Protein AF-A0A935AQ67-F1 (afdb_monomer_lite)

Radius of gyration: 14.32 Å; chains: 1; bounding box: 33×29×36 Å

Structure (mmCIF, N/CA/C/O backbone):
data_AF-A0A935AQ67-F1
#
_entry.id   AF-A0A935AQ67-F1
#
loop_
_atom_site.group_PDB
_atom_site.id
_atom_site.type_symbol
_atom_site.label_atom_id
_atom_site.label_alt_id
_atom_site.label_comp_id
_atom_site.label_asym_id
_atom_site.label_entity_id
_atom_site.label_seq_id
_atom_site.pdbx_PDB_ins_code
_atom_site.Cartn_x
_atom_site.Cartn_y
_atom_site.Cartn_z
_atom_site.occupancy
_atom_site.B_iso_or_equiv
_atom_site.auth_seq_id
_atom_site.auth_comp_id
_atom_site.auth_asym_id
_atom_site.auth_atom_id
_atom_site.pdbx_PDB_model_num
ATOM 1 N N . MET A 1 1 ? 4.501 -11.158 -10.983 1.00 92.62 1 MET A N 1
ATOM 2 C CA . MET A 1 1 ? 4.999 -11.380 -9.605 1.00 92.62 1 MET A CA 1
ATOM 3 C C . MET A 1 1 ? 5.639 -10.092 -9.134 1.00 92.62 1 MET A C 1
ATOM 5 O O . MET A 1 1 ? 6.346 -9.481 -9.926 1.00 92.62 1 MET A O 1
ATOM 9 N N . ILE A 1 2 ? 5.370 -9.678 -7.899 1.00 95.62 2 ILE A N 1
ATOM 10 C CA . ILE A 1 2 ? 5.975 -8.490 -7.288 1.00 95.62 2 ILE A CA 1
ATOM 11 C C . ILE A 1 2 ? 7.000 -8.976 -6.266 1.00 95.62 2 ILE A C 1
ATOM 13 O O . ILE A 1 2 ? 6.698 -9.873 -5.480 1.00 95.62 2 ILE A O 1
ATOM 17 N N . ILE A 1 3 ? 8.206 -8.421 -6.314 1.00 96.56 3 ILE A N 1
ATOM 18 C CA . ILE A 1 3 ? 9.300 -8.714 -5.390 1.00 96.56 3 ILE A CA 1
ATOM 19 C C . ILE A 1 3 ? 9.613 -7.414 -4.659 1.00 96.56 3 ILE A C 1
ATOM 21 O O . ILE A 1 3 ? 9.951 -6.422 -5.299 1.00 96.56 3 ILE A O 1
ATOM 25 N N . VAL A 1 4 ? 9.497 -7.423 -3.335 1.00 96.81 4 VAL A N 1
ATOM 26 C CA . VAL A 1 4 ? 9.851 -6.284 -2.482 1.00 96.81 4 VAL A CA 1
ATOM 27 C C . VAL A 1 4 ? 11.125 -6.624 -1.724 1.00 96.81 4 VAL A C 1
ATOM 29 O O . VAL A 1 4 ? 11.200 -7.657 -1.058 1.00 96.81 4 VAL A O 1
ATOM 32 N N . TYR A 1 5 ? 12.127 -5.759 -1.827 1.00 96.31 5 TYR A N 1
ATOM 33 C CA . TYR A 1 5 ? 13.392 -5.900 -1.114 1.00 96.31 5 TYR A CA 1
ATOM 34 C C . TYR A 1 5 ? 13.342 -5.194 0.246 1.00 96.31 5 TYR A C 1
ATOM 36 O O . TYR A 1 5 ? 12.515 -4.315 0.484 1.00 96.31 5 TYR A O 1
ATOM 44 N N . SER A 1 6 ? 14.261 -5.547 1.147 1.00 93.88 6 SER A N 1
ATOM 45 C CA . SER A 1 6 ? 14.333 -4.976 2.502 1.00 93.88 6 SER A CA 1
ATOM 46 C C . SER A 1 6 ? 14.620 -3.470 2.539 1.00 93.88 6 SER A C 1
ATOM 48 O O . SER A 1 6 ? 14.384 -2.823 3.556 1.00 93.88 6 SER A O 1
ATOM 50 N N . ASP A 1 7 ? 15.120 -2.899 1.445 1.00 93.94 7 ASP A N 1
ATOM 51 C CA . ASP A 1 7 ? 15.323 -1.461 1.268 1.00 93.94 7 ASP A CA 1
ATOM 52 C C . ASP A 1 7 ? 14.122 -0.754 0.609 1.00 93.94 7 ASP A C 1
ATOM 54 O O . ASP A 1 7 ? 14.184 0.445 0.327 1.00 93.94 7 ASP A O 1
ATOM 58 N N . ASN A 1 8 ? 13.006 -1.466 0.427 1.00 94.19 8 ASN A N 1
ATOM 59 C CA . ASN A 1 8 ? 11.770 -1.008 -0.215 1.00 94.19 8 ASN A CA 1
ATOM 60 C C . ASN A 1 8 ? 11.913 -0.725 -1.717 1.00 94.19 8 ASN A C 1
ATOM 62 O O . ASN A 1 8 ? 11.077 -0.028 -2.301 1.00 94.19 8 ASN A O 1
ATOM 66 N N . ASN A 1 9 ? 12.964 -1.246 -2.355 1.00 96.81 9 ASN A N 1
ATOM 67 C CA . ASN A 1 9 ? 12.992 -1.360 -3.804 1.00 96.81 9 ASN A CA 1
ATOM 68 C C . ASN A 1 9 ? 11.989 -2.434 -4.253 1.00 96.81 9 ASN A C 1
ATOM 70 O O . ASN A 1 9 ? 11.746 -3.407 -3.531 1.00 96.81 9 ASN A O 1
ATOM 74 N N . ILE A 1 10 ? 11.414 -2.267 -5.442 1.00 97.19 10 ILE A N 1
ATOM 75 C CA . ILE A 1 10 ? 10.442 -3.205 -6.005 1.00 97.19 10 ILE A CA 1
ATOM 76 C C . ILE A 1 10 ? 10.924 -3.657 -7.377 1.00 97.19 10 ILE A C 1
ATOM 78 O O . ILE A 1 10 ? 11.293 -2.832 -8.207 1.00 97.19 10 ILE A O 1
ATOM 82 N N . ASP A 1 11 ? 10.843 -4.958 -7.635 1.00 97.12 11 ASP A N 1
ATOM 83 C CA . ASP A 1 11 ? 10.926 -5.514 -8.982 1.00 97.12 11 ASP A CA 1
ATOM 84 C C . ASP A 1 11 ? 9.600 -6.165 -9.370 1.00 97.12 11 ASP A C 1
ATOM 86 O O . ASP A 1 11 ? 8.996 -6.929 -8.609 1.00 97.12 11 ASP A O 1
ATOM 90 N N . ILE A 1 12 ? 9.166 -5.900 -10.598 1.00 96.12 12 ILE A N 1
ATOM 91 C CA . ILE A 1 12 ? 8.013 -6.554 -11.209 1.00 96.12 12 ILE A CA 1
ATOM 92 C C . ILE A 1 12 ? 8.536 -7.552 -12.236 1.00 96.12 12 ILE A C 1
ATOM 94 O O . ILE A 1 12 ? 9.161 -7.176 -13.226 1.00 96.12 12 ILE A O 1
ATOM 98 N N . LEU A 1 13 ? 8.265 -8.836 -12.002 1.00 94.56 13 LEU A N 1
ATOM 99 C CA . LEU A 1 13 ? 8.532 -9.912 -12.953 1.00 94.56 13 LEU A CA 1
ATOM 100 C C . LEU A 1 13 ? 7.251 -10.236 -13.728 1.00 94.56 13 LEU A C 1
ATOM 102 O O . LEU A 1 13 ? 6.285 -10.757 -13.151 1.00 94.56 13 LEU A O 1
ATOM 106 N N . ASN A 1 14 ? 7.267 -9.981 -15.036 1.00 91.00 14 ASN A N 1
ATOM 107 C CA . ASN A 1 14 ? 6.172 -10.275 -15.960 1.00 91.00 14 ASN A CA 1
ATOM 108 C C . ASN A 1 14 ? 6.709 -10.918 -17.249 1.00 91.00 14 ASN A C 1
ATOM 110 O O . ASN A 1 14 ? 7.593 -10.369 -17.899 1.00 91.00 14 ASN A O 1
ATOM 114 N N . GLY A 1 15 ? 6.210 -12.105 -17.613 1.00 91.44 15 GLY A N 1
ATOM 115 C CA . GLY A 1 15 ? 6.609 -12.790 -18.853 1.00 91.44 15 GLY A CA 1
ATOM 116 C C . GLY A 1 15 ? 8.112 -13.084 -18.983 1.00 91.44 15 GLY A C 1
ATOM 117 O O . GLY A 1 15 ? 8.618 -13.180 -20.096 1.00 91.44 15 GLY A O 1
ATOM 118 N N . GLY A 1 16 ? 8.840 -13.189 -17.865 1.00 93.56 16 GLY A N 1
ATOM 119 C CA . GLY A 1 16 ? 10.301 -13.352 -17.853 1.00 93.56 16 GLY A CA 1
ATOM 120 C C . GLY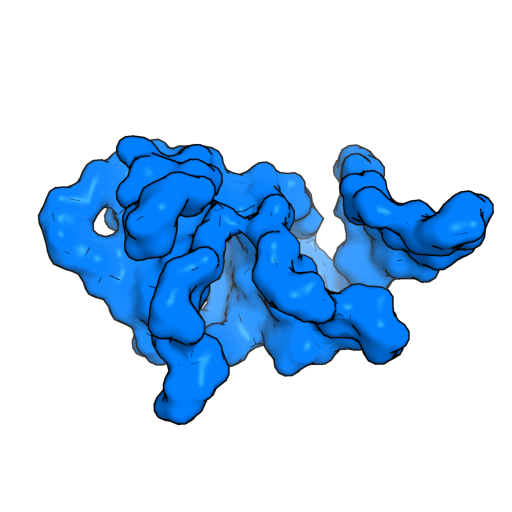 A 1 16 ? 11.095 -12.044 -17.961 1.00 93.56 16 GLY A C 1
ATOM 121 O O . GLY A 1 16 ? 12.320 -12.077 -17.885 1.00 93.56 16 GLY A O 1
ATOM 122 N N . HIS A 1 17 ? 10.424 -10.900 -18.100 1.00 95.12 17 HIS A N 1
ATOM 123 C CA . HIS A 1 17 ? 11.038 -9.579 -18.045 1.00 95.12 17 HIS A CA 1
ATOM 124 C C . HIS A 1 17 ? 10.950 -9.006 -16.628 1.00 95.12 17 HIS A C 1
ATOM 126 O O . HIS A 1 17 ? 9.901 -9.094 -15.986 1.00 95.12 17 HIS A O 1
ATOM 132 N N . VAL A 1 18 ? 12.053 -8.431 -16.149 1.00 96.88 18 VAL A N 1
ATOM 133 C CA . VAL A 1 18 ? 12.134 -7.760 -14.847 1.00 96.88 18 VAL A CA 1
ATOM 134 C C . VAL A 1 18 ? 12.163 -6.257 -15.074 1.00 96.88 18 VAL A C 1
ATOM 136 O O . VAL A 1 18 ? 13.023 -5.758 -15.801 1.00 96.88 18 VAL A O 1
ATOM 139 N N . THR A 1 19 ? 11.252 -5.542 -14.422 1.00 97.44 19 THR A N 1
ATOM 140 C CA . THR A 1 19 ? 11.209 -4.079 -14.413 1.00 97.44 19 THR A CA 1
ATOM 141 C C . THR A 1 19 ? 11.423 -3.574 -12.994 1.00 97.44 19 THR A C 1
ATOM 143 O O . THR A 1 19 ? 10.668 -3.933 -12.091 1.00 97.44 19 THR A O 1
ATOM 146 N N . ASN A 1 20 ? 12.450 -2.744 -12.805 1.00 97.75 20 ASN A N 1
ATOM 147 C CA . ASN A 1 20 ? 12.769 -2.158 -11.510 1.00 97.75 20 ASN A CA 1
ATOM 148 C C . ASN A 1 20 ? 11.962 -0.876 -11.256 1.00 97.75 20 ASN A C 1
ATOM 150 O O . ASN A 1 20 ? 11.905 0.004 -12.115 1.00 97.75 20 ASN A O 1
ATOM 154 N N . ILE A 1 21 ? 11.381 -0.772 -10.059 1.00 97.19 21 ILE A N 1
ATOM 155 C CA . ILE A 1 21 ? 10.548 0.335 -9.581 1.00 97.19 21 ILE A CA 1
ATOM 156 C C . ILE A 1 21 ? 11.144 0.866 -8.258 1.00 97.19 21 ILE A C 1
ATOM 158 O O . ILE A 1 21 ? 10.735 0.455 -7.168 1.00 97.19 21 ILE A O 1
ATOM 162 N N . PRO A 1 22 ? 12.098 1.814 -8.312 1.00 96.19 22 PRO A N 1
ATOM 163 C CA .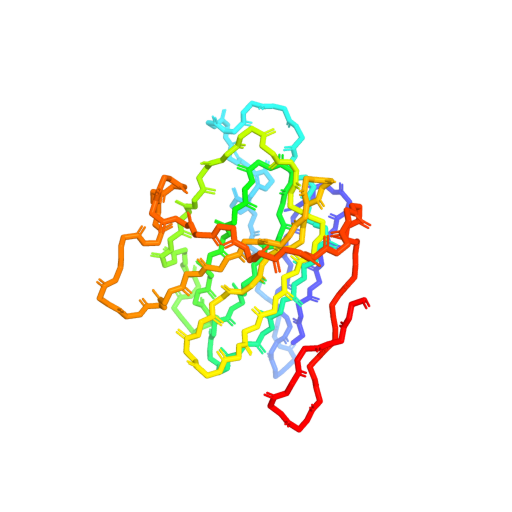 PRO A 1 22 ? 12.819 2.299 -7.131 1.00 96.19 22 PRO A CA 1
ATOM 164 C C . PRO A 1 22 ? 12.090 3.443 -6.409 1.00 96.19 22 PRO A C 1
ATOM 166 O O . PRO A 1 22 ? 12.665 4.128 -5.559 1.00 96.19 22 PRO A O 1
ATOM 169 N N . PHE A 1 23 ? 10.840 3.730 -6.775 1.00 95.12 23 PHE A N 1
ATOM 170 C CA . PHE A 1 23 ? 10.169 4.970 -6.386 1.00 95.12 23 PHE A CA 1
ATOM 171 C C . PHE A 1 23 ? 9.969 5.091 -4.873 1.00 95.12 23 PHE A C 1
ATOM 173 O O . PHE A 1 23 ? 10.225 6.156 -4.324 1.00 95.12 23 PHE A O 1
ATOM 180 N N . ILE A 1 24 ? 9.585 4.018 -4.172 1.00 93.19 24 ILE A N 1
ATOM 181 C CA . ILE A 1 24 ? 9.425 4.055 -2.705 1.00 93.19 24 ILE A CA 1
ATOM 182 C C . ILE A 1 24 ? 10.792 4.206 -2.029 1.00 93.19 24 ILE A C 1
ATOM 184 O O . ILE A 1 24 ? 10.993 5.136 -1.239 1.00 93.19 24 ILE A O 1
ATOM 188 N N . GLN A 1 25 ? 11.753 3.350 -2.392 1.00 94.69 25 GLN A N 1
ATOM 189 C CA . GLN A 1 25 ? 13.136 3.399 -1.907 1.00 94.69 25 GLN A CA 1
ATOM 190 C C . GLN A 1 25 ? 13.721 4.819 -1.999 1.00 94.69 25 GLN A C 1
ATOM 192 O O . GLN A 1 25 ? 14.212 5.362 -1.006 1.00 94.69 25 GLN A O 1
ATOM 197 N N . THR A 1 26 ? 13.596 5.461 -3.163 1.00 94.25 26 THR A N 1
ATOM 198 C CA . THR A 1 26 ? 14.233 6.755 -3.468 1.00 94.25 26 THR A CA 1
ATOM 199 C C . THR A 1 26 ? 13.428 7.985 -3.040 1.00 94.25 26 THR A C 1
ATOM 201 O O . THR A 1 26 ? 13.977 9.085 -3.020 1.00 94.25 26 THR A O 1
ATOM 204 N N . ASN A 1 27 ? 12.156 7.842 -2.646 1.00 91.31 27 ASN A N 1
ATOM 205 C CA . ASN A 1 27 ? 11.301 8.979 -2.284 1.00 91.31 27 ASN A CA 1
ATOM 206 C C . ASN A 1 27 ? 11.780 9.690 -1.004 1.00 91.31 27 ASN A C 1
ATOM 208 O O . ASN A 1 27 ? 11.607 9.189 0.103 1.00 91.31 27 ASN A O 1
ATOM 212 N N . THR A 1 28 ? 12.359 10.880 -1.129 1.00 91.88 28 THR A N 1
ATOM 213 C CA . THR A 1 28 ? 12.891 11.647 0.010 1.00 91.88 28 THR A CA 1
ATOM 214 C C . THR A 1 28 ? 11.834 12.442 0.778 1.00 91.88 28 THR A C 1
ATOM 216 O O . THR A 1 28 ? 12.134 12.970 1.845 1.00 91.88 28 THR A O 1
ATOM 219 N N . SER A 1 29 ? 10.603 12.534 0.267 1.00 88.69 29 SER A N 1
ATOM 220 C CA . SER A 1 29 ? 9.502 13.246 0.925 1.00 88.69 29 SER A CA 1
ATOM 221 C C . SER A 1 29 ? 8.861 12.439 2.055 1.00 88.69 29 SER A C 1
ATOM 223 O O . SER A 1 29 ? 8.285 13.027 2.966 1.00 88.69 29 SER A O 1
ATOM 225 N N . VAL A 1 30 ? 8.976 11.107 2.028 1.00 88.81 30 VAL A N 1
ATOM 226 C CA . VAL A 1 30 ? 8.541 10.244 3.135 1.00 88.81 30 VAL A CA 1
ATOM 227 C C . VAL A 1 30 ? 9.664 10.159 4.163 1.00 88.81 30 VAL A C 1
ATOM 229 O O . VAL A 1 30 ? 10.671 9.480 3.951 1.00 88.81 30 VAL A O 1
ATOM 232 N N . LEU A 1 31 ? 9.487 10.876 5.271 1.00 84.62 31 LEU A N 1
ATOM 233 C CA . LEU A 1 31 ? 10.395 10.844 6.412 1.00 84.62 31 LEU A CA 1
ATOM 234 C C . LEU A 1 31 ? 10.011 9.682 7.336 1.00 84.62 31 LEU A C 1
ATOM 236 O O . LEU A 1 31 ? 8.864 9.584 7.759 1.00 84.62 31 LEU A O 1
ATOM 240 N N . GLY A 1 32 ? 10.975 8.826 7.677 1.00 89.12 32 GLY A N 1
ATOM 241 C CA . GLY A 1 32 ? 10.761 7.678 8.562 1.00 89.12 32 GLY A CA 1
ATOM 242 C C . GLY A 1 32 ? 10.709 6.340 7.824 1.00 89.12 32 GLY A C 1
ATOM 243 O O . GLY A 1 32 ? 11.357 6.161 6.792 1.00 89.12 32 GLY A O 1
ATOM 244 N N . SER A 1 33 ? 9.990 5.380 8.408 1.00 94.75 33 SER A N 1
ATOM 245 C CA . SER A 1 33 ? 9.873 4.024 7.870 1.00 94.75 33 SER A CA 1
ATOM 246 C C . SER A 1 33 ? 9.065 4.012 6.574 1.00 94.75 33 SER A C 1
ATOM 248 O O . SER A 1 33 ? 8.019 4.651 6.478 1.00 94.75 33 SER A O 1
ATOM 250 N N . LYS A 1 34 ? 9.552 3.260 5.584 1.00 95.44 34 LYS A N 1
ATOM 251 C CA . LYS A 1 34 ? 8.885 3.047 4.292 1.00 95.44 34 LYS A CA 1
ATOM 252 C C . LYS A 1 34 ? 8.471 1.597 4.065 1.00 95.44 34 LYS A C 1
ATOM 254 O O . LYS A 1 34 ? 8.130 1.247 2.938 1.00 95.44 34 LYS A O 1
ATOM 259 N N . THR A 1 35 ? 8.545 0.784 5.118 1.00 96.94 35 THR A N 1
ATOM 260 C CA . THR A 1 35 ? 8.266 -0.649 5.067 1.00 96.94 35 THR A CA 1
ATOM 261 C C . THR A 1 35 ? 6.924 -0.901 4.403 1.00 96.94 35 THR A C 1
ATOM 263 O O . THR A 1 35 ? 5.926 -0.271 4.757 1.00 96.94 35 THR A O 1
ATOM 266 N N . ILE A 1 36 ? 6.931 -1.810 3.432 1.00 97.75 36 ILE A N 1
ATOM 267 C CA . ILE A 1 36 ? 5.726 -2.363 2.824 1.00 97.75 36 ILE A CA 1
ATOM 268 C C . ILE A 1 36 ? 5.361 -3.605 3.629 1.00 97.75 36 ILE A C 1
ATOM 270 O O . ILE A 1 36 ? 6.130 -4.564 3.668 1.00 97.75 36 ILE A O 1
ATOM 274 N N . ASN A 1 37 ? 4.218 -3.547 4.299 1.00 97.56 37 ASN A N 1
ATOM 275 C CA . ASN A 1 37 ? 3.775 -4.556 5.255 1.00 97.56 37 ASN A CA 1
ATOM 276 C C . ASN A 1 37 ? 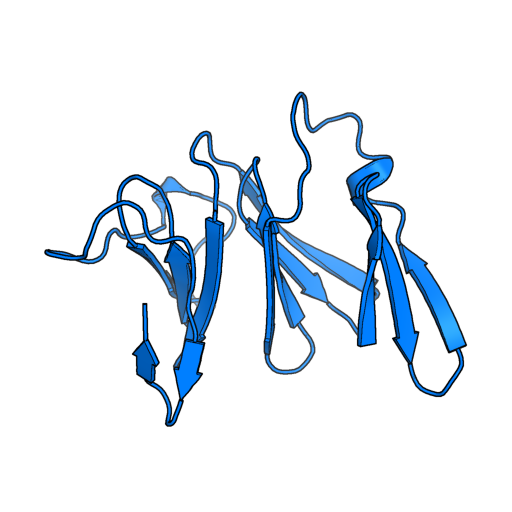2.940 -5.648 4.578 1.00 97.56 37 ASN A C 1
ATOM 278 O O . ASN A 1 37 ? 3.048 -6.815 4.939 1.00 97.56 37 ASN A O 1
ATOM 282 N N . ASP A 1 38 ? 2.163 -5.279 3.557 1.00 97.94 38 ASP A N 1
ATOM 283 C CA . ASP A 1 38 ? 1.313 -6.202 2.808 1.00 97.94 38 ASP A CA 1
ATOM 284 C C . ASP A 1 38 ? 1.017 -5.660 1.401 1.00 97.94 38 ASP A C 1
ATOM 286 O O . ASP A 1 38 ? 1.032 -4.443 1.171 1.00 97.94 38 ASP A O 1
ATOM 290 N N . ILE A 1 39 ? 0.749 -6.561 0.454 1.00 97.56 39 ILE A N 1
ATOM 291 C CA . ILE A 1 39 ? 0.359 -6.234 -0.919 1.00 97.56 39 ILE A CA 1
ATOM 292 C C . ILE A 1 39 ? -0.829 -7.094 -1.331 1.00 97.56 39 ILE A C 1
ATOM 294 O O . ILE A 1 39 ? -0.723 -8.313 -1.463 1.00 97.56 39 ILE A O 1
ATOM 298 N N . PHE A 1 40 ? -1.924 -6.432 -1.693 1.00 97.19 40 PHE A N 1
ATOM 299 C CA . PHE A 1 40 ? -3.080 -7.067 -2.305 1.00 97.19 40 PHE A CA 1
ATOM 300 C C . PHE A 1 40 ? -3.200 -6.644 -3.767 1.00 97.19 40 PHE A C 1
ATOM 302 O O . PHE A 1 40 ? -3.301 -5.458 -4.075 1.00 97.19 40 PHE A O 1
ATOM 309 N N . ILE A 1 41 ? -3.216 -7.607 -4.687 1.00 95.75 41 ILE A N 1
ATOM 310 C CA . ILE A 1 41 ? -3.397 -7.331 -6.117 1.00 95.75 41 ILE A CA 1
ATOM 311 C C . ILE A 1 41 ? -4.851 -7.603 -6.490 1.00 95.75 41 ILE A C 1
ATOM 313 O O . ILE A 1 41 ? -5.352 -8.715 -6.308 1.00 95.75 41 ILE A O 1
ATOM 317 N N . LYS A 1 42 ? -5.518 -6.595 -7.054 1.00 94.00 42 LYS A N 1
ATOM 318 C CA . LYS A 1 42 ? -6.850 -6.735 -7.645 1.00 94.00 42 LYS A CA 1
ATOM 319 C C . LYS A 1 42 ? -6.839 -6.126 -9.038 1.00 94.00 42 LYS A C 1
ATOM 321 O O . LYS A 1 42 ? -6.507 -4.955 -9.206 1.00 94.00 42 LYS A O 1
ATOM 326 N N . ASP A 1 43 ? -7.226 -6.935 -10.019 1.00 92.31 43 ASP A N 1
ATOM 327 C CA . ASP A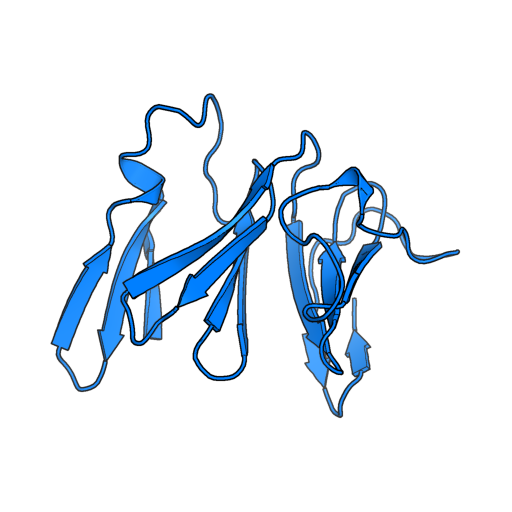 1 43 ? -7.179 -6.586 -11.437 1.00 92.31 43 ASP A CA 1
ATOM 328 C C . ASP A 1 43 ? -5.753 -6.149 -11.838 1.00 92.31 43 ASP A C 1
ATOM 330 O O . ASP A 1 43 ? -4.828 -6.954 -11.726 1.00 92.31 43 ASP A O 1
ATOM 334 N N . HIS A 1 44 ? -5.560 -4.894 -12.250 1.00 94.19 44 HIS A N 1
ATOM 335 C CA . HIS A 1 44 ? -4.262 -4.338 -12.663 1.00 94.19 44 HIS A CA 1
ATOM 336 C C . HIS A 1 44 ? -3.619 -3.437 -11.597 1.00 94.19 44 HIS A C 1
ATOM 338 O O . HIS A 1 44 ? -2.594 -2.813 -11.856 1.00 94.19 44 HIS A O 1
ATOM 344 N N . ILE A 1 45 ? -4.200 -3.358 -10.394 1.00 97.12 45 ILE A N 1
ATOM 345 C CA . ILE A 1 45 ? -3.716 -2.485 -9.321 1.00 97.12 45 ILE A CA 1
ATOM 346 C C . ILE A 1 45 ? -3.115 -3.316 -8.186 1.00 97.12 45 ILE A C 1
ATOM 348 O O . ILE A 1 45 ? -3.750 -4.231 -7.651 1.00 97.12 45 ILE A O 1
ATOM 352 N N . ALA A 1 46 ? -1.898 -2.958 -7.784 1.00 97.81 46 ALA A N 1
ATOM 353 C CA . ALA A 1 46 ? -1.297 -3.381 -6.528 1.00 97.81 46 ALA A CA 1
ATOM 354 C C . ALA A 1 46 ? -1.630 -2.362 -5.431 1.00 97.81 46 ALA A C 1
ATOM 356 O O . ALA A 1 46 ? -1.216 -1.203 -5.491 1.00 97.81 46 ALA A O 1
ATOM 357 N N . TYR A 1 47 ? -2.373 -2.808 -4.426 1.00 98.12 47 TYR A N 1
ATOM 358 C CA . TYR A 1 47 ? -2.671 -2.055 -3.216 1.00 98.12 47 TYR A CA 1
ATOM 359 C C . TYR A 1 47 ? -1.644 -2.428 -2.156 1.00 98.12 47 TYR A C 1
ATOM 361 O O . TYR A 1 47 ? -1.458 -3.613 -1.891 1.00 98.12 47 TYR A O 1
ATOM 369 N N . MET A 1 48 ? -0.973 -1.446 -1.561 1.00 98.44 48 MET A N 1
ATOM 370 C CA . MET A 1 48 ? 0.108 -1.696 -0.606 1.00 98.44 48 MET A CA 1
ATOM 371 C C . MET A 1 48 ? -0.203 -1.051 0.737 1.00 98.44 48 MET A C 1
ATOM 373 O O . MET A 1 48 ? -0.502 0.145 0.803 1.00 98.44 48 MET A O 1
ATOM 377 N N . ALA A 1 49 ? -0.094 -1.850 1.792 1.00 98.38 49 ALA A N 1
ATOM 378 C CA . ALA A 1 49 ? -0.041 -1.397 3.169 1.00 98.38 49 ALA A CA 1
ATOM 379 C C . ALA A 1 49 ? 1.394 -0.985 3.496 1.00 98.38 49 ALA A C 1
ATOM 381 O O . ALA A 1 49 ? 2.324 -1.762 3.269 1.00 98.38 49 ALA A O 1
ATOM 382 N N . THR A 1 50 ? 1.594 0.220 4.021 1.00 98.12 50 THR A N 1
ATOM 383 C CA . THR A 1 50 ? 2.916 0.693 4.432 1.00 98.12 50 THR A CA 1
ATOM 384 C C . THR A 1 50 ? 2.886 1.342 5.811 1.00 98.12 50 THR A C 1
ATOM 386 O O . THR A 1 50 ? 1.838 1.719 6.339 1.00 98.12 50 THR A O 1
ATOM 389 N N . ASP A 1 51 ? 4.071 1.537 6.385 1.00 97.38 51 ASP A N 1
ATOM 390 C CA . ASP A 1 51 ? 4.244 2.259 7.652 1.00 97.38 51 ASP A CA 1
ATOM 391 C C . ASP A 1 51 ? 3.846 3.745 7.590 1.00 97.38 51 ASP A C 1
ATOM 393 O O . ASP A 1 51 ? 3.725 4.385 8.632 1.00 97.38 51 ASP A O 1
ATOM 397 N N . PHE A 1 52 ? 3.663 4.299 6.390 1.00 96.38 52 PHE A N 1
ATOM 398 C CA . PHE A 1 52 ? 3.305 5.705 6.172 1.00 96.38 52 PHE A CA 1
ATOM 399 C C . PHE A 1 52 ? 1.933 5.884 5.508 1.00 96.38 52 PHE A C 1
ATOM 401 O O . PHE A 1 52 ? 1.534 7.016 5.209 1.00 96.38 52 PHE A O 1
ATOM 408 N N . GLY A 1 53 ? 1.219 4.782 5.261 1.00 97.19 53 GLY A N 1
ATOM 409 C CA . GLY A 1 53 ? -0.152 4.789 4.779 1.00 97.19 53 GLY A CA 1
ATOM 410 C C . GLY A 1 53 ? -0.445 3.752 3.700 1.00 97.19 53 GLY A C 1
ATOM 411 O O . GLY A 1 53 ? -0.037 2.598 3.798 1.00 97.19 53 GLY A O 1
ATOM 412 N N . VAL A 1 54 ? -1.232 4.148 2.698 1.00 98.31 54 VAL A N 1
ATOM 413 C CA . VAL A 1 54 ? -1.773 3.240 1.674 1.00 98.31 54 VAL A CA 1
ATOM 414 C C . VAL A 1 54 ? -1.398 3.718 0.285 1.00 98.31 54 VAL A C 1
ATOM 416 O O . VAL A 1 54 ? -1.609 4.886 -0.051 1.00 98.31 54 VAL A O 1
ATOM 419 N N . LEU A 1 55 ? -0.904 2.805 -0.545 1.00 98.06 55 LEU A N 1
ATOM 420 C CA . LEU A 1 55 ? -0.570 3.072 -1.942 1.00 98.06 55 LEU A CA 1
ATOM 421 C C . LEU A 1 55 ? -1.471 2.272 -2.876 1.00 98.06 55 LEU A C 1
ATOM 423 O O . LEU A 1 55 ? -1.769 1.111 -2.603 1.00 98.06 55 LEU A O 1
ATOM 427 N N . GLY A 1 56 ? -1.843 2.873 -4.002 1.00 98.06 56 GLY A N 1
ATOM 428 C CA . GLY A 1 56 ? -2.354 2.155 -5.166 1.00 98.06 56 GLY A CA 1
ATOM 429 C C . GLY A 1 56 ? -1.410 2.347 -6.342 1.00 98.06 56 GLY A C 1
ATOM 430 O O . GLY A 1 56 ? -1.139 3.486 -6.722 1.00 98.06 56 GLY A O 1
ATOM 431 N N . PHE A 1 57 ? -0.933 1.261 -6.938 1.00 98.00 57 PHE A N 1
ATOM 432 C CA . PHE A 1 57 ? 0.020 1.279 -8.047 1.00 98.00 57 PHE A CA 1
ATOM 433 C C . PHE A 1 57 ? -0.530 0.509 -9.243 1.00 98.00 57 PHE A C 1
ATOM 435 O O . PHE A 1 57 ? -0.898 -0.658 -9.111 1.00 98.00 57 PHE A O 1
ATOM 442 N N . ASP A 1 58 ? -0.588 1.165 -10.395 1.00 97.38 58 ASP A N 1
ATOM 443 C CA . ASP A 1 58 ? -1.007 0.561 -11.653 1.00 97.38 58 ASP A CA 1
ATOM 444 C C . ASP A 1 58 ? 0.143 -0.268 -12.234 1.00 97.38 58 ASP A C 1
ATOM 446 O O . ASP A 1 58 ? 1.233 0.246 -12.490 1.00 97.38 58 ASP A O 1
ATOM 450 N N . LEU A 1 59 ? -0.084 -1.570 -12.402 1.00 95.75 59 LEU A N 1
ATOM 451 C CA . LEU A 1 59 ? 0.923 -2.524 -12.865 1.00 95.75 59 LEU A CA 1
ATOM 452 C C . LEU A 1 59 ? 1.135 -2.489 -14.384 1.00 95.75 59 LEU A C 1
ATOM 454 O O . LEU A 1 59 ? 2.156 -3.000 -14.847 1.00 95.75 59 LEU A O 1
ATOM 458 N N . ASP A 1 60 ? 0.214 -1.891 -15.141 1.00 94.19 60 ASP A N 1
ATOM 459 C CA . ASP A 1 60 ? 0.327 -1.747 -16.593 1.00 94.19 60 ASP A CA 1
ATOM 460 C C . ASP A 1 60 ? 0.999 -0.414 -16.948 1.00 94.19 60 ASP A C 1
ATOM 462 O O . ASP A 1 60 ? 1.923 -0.374 -17.764 1.00 94.19 60 ASP A O 1
ATOM 466 N N . ALA A 1 61 ? 0.564 0.677 -16.312 1.00 96.38 61 ALA A N 1
ATOM 467 C CA . ALA A 1 61 ? 1.121 2.017 -16.502 1.00 96.38 61 ALA A CA 1
ATOM 468 C C . ALA A 1 61 ? 2.409 2.262 -15.695 1.00 96.38 61 ALA A C 1
ATOM 470 O O . ALA A 1 61 ? 3.165 3.181 -16.010 1.00 96.38 61 ALA A O 1
ATOM 471 N N . LEU A 1 62 ? 2.685 1.420 -14.693 1.00 95.12 62 LEU A N 1
ATOM 472 C CA . LEU A 1 62 ? 3.835 1.515 -13.788 1.00 95.12 62 LEU A CA 1
ATOM 473 C C . LEU A 1 62 ? 3.891 2.842 -13.015 1.00 95.12 62 LEU A C 1
ATOM 475 O O . LEU A 1 62 ? 4.963 3.421 -12.815 1.00 95.12 62 LEU A O 1
ATOM 479 N N . GLU A 1 63 ? 2.735 3.312 -12.547 1.00 95.88 63 GLU A N 1
ATOM 480 C CA . GLU A 1 63 ? 2.591 4.579 -11.828 1.00 95.88 63 GLU A CA 1
ATOM 481 C C . GLU A 1 63 ? 1.716 4.459 -10.575 1.00 95.88 63 GLU A C 1
ATOM 483 O O . GLU A 1 63 ? 0.849 3.592 -10.461 1.00 95.88 63 GLU A O 1
ATOM 488 N N . PHE A 1 64 ? 1.926 5.355 -9.609 1.00 95.44 64 PHE A N 1
ATOM 489 C CA . PHE A 1 64 ? 1.038 5.448 -8.453 1.00 95.44 64 PHE A CA 1
ATOM 490 C C . PHE A 1 64 ? -0.269 6.132 -8.845 1.00 95.44 64 PHE A C 1
ATOM 492 O O . PHE A 1 64 ? -0.287 7.310 -9.191 1.00 95.44 64 PHE A O 1
ATOM 499 N N . THR A 1 65 ? -1.371 5.403 -8.710 1.00 96.50 65 THR A N 1
ATOM 500 C CA . THR A 1 65 ? -2.733 5.926 -8.884 1.00 96.50 65 THR A CA 1
ATOM 501 C C . THR A 1 65 ? -3.169 6.816 -7.721 1.00 96.50 65 THR A C 1
ATOM 503 O O . THR A 1 65 ? -3.912 7.775 -7.919 1.00 96.50 65 THR A O 1
ATOM 506 N N . PHE A 1 66 ? -2.714 6.508 -6.503 1.00 96.81 66 PHE A N 1
ATOM 507 C CA . PHE A 1 66 ? -2.953 7.312 -5.311 1.00 96.81 66 PHE A CA 1
ATOM 508 C C . PHE A 1 66 ? -1.952 6.975 -4.203 1.00 96.81 66 PHE A C 1
ATOM 510 O O . PHE A 1 66 ? -1.411 5.868 -4.135 1.00 96.81 66 PHE A O 1
ATOM 517 N N . THR A 1 67 ? -1.805 7.929 -3.287 1.00 96.56 67 THR A N 1
ATOM 518 C CA . THR A 1 67 ? -1.127 7.760 -2.004 1.00 96.56 67 THR A CA 1
ATOM 519 C C . THR A 1 67 ? -2.005 8.373 -0.926 1.00 96.56 67 THR A C 1
ATOM 521 O O . THR A 1 67 ? -2.394 9.535 -1.029 1.00 96.56 67 THR A O 1
ATOM 524 N N . THR A 1 68 ? -2.303 7.597 0.107 1.00 97.62 68 THR A N 1
ATOM 525 C CA . THR A 1 68 ? -2.994 8.057 1.313 1.00 97.62 68 THR A CA 1
ATOM 526 C C . THR A 1 68 ? -1.977 8.100 2.432 1.00 97.62 68 THR A C 1
ATOM 528 O O . THR A 1 68 ? -1.479 7.049 2.822 1.00 97.62 68 THR A O 1
ATOM 531 N N . PHE A 1 69 ? -1.658 9.284 2.944 1.00 96.69 69 PHE A N 1
ATOM 532 C CA . PHE A 1 69 ? -0.759 9.414 4.089 1.00 96.69 69 PHE A CA 1
ATOM 533 C C . PHE A 1 69 ? -1.536 9.346 5.399 1.00 96.69 69 PHE A C 1
ATOM 535 O O . PHE A 1 69 ? -2.592 9.965 5.535 1.00 96.69 69 PHE A O 1
ATOM 542 N N . THR A 1 70 ? -0.991 8.630 6.375 1.00 95.50 70 THR A N 1
ATOM 543 C CA . THR A 1 70 ? -1.511 8.589 7.744 1.00 95.50 70 THR A CA 1
ATOM 544 C C . THR A 1 70 ? -0.371 8.373 8.735 1.00 95.50 70 THR A C 1
ATOM 546 O O . THR A 1 70 ? 0.710 7.918 8.367 1.00 95.50 70 THR A O 1
ATOM 549 N N . THR A 1 71 ? -0.598 8.750 9.991 1.00 93.50 71 THR A N 1
ATOM 550 C CA . THR A 1 71 ? 0.316 8.452 11.102 1.00 93.50 71 THR A CA 1
ATOM 551 C C . THR A 1 71 ? 0.144 7.030 11.632 1.00 93.50 71 THR A C 1
ATOM 553 O O . THR A 1 71 ? 1.004 6.554 12.366 1.00 93.50 71 THR A O 1
ATOM 556 N N . GLU A 1 72 ? -0.966 6.371 11.292 1.00 94.00 72 GLU A N 1
ATOM 557 C CA . GLU A 1 72 ? -1.227 4.974 11.635 1.00 94.00 72 GLU A CA 1
ATOM 558 C C . GLU A 1 72 ? -0.419 4.047 10.723 1.00 94.00 72 GLU A C 1
ATOM 560 O O . GLU A 1 72 ? -0.425 4.207 9.501 1.00 94.00 72 GLU A O 1
ATOM 565 N N . LYS A 1 73 ? 0.233 3.036 11.301 1.00 96.69 73 LYS A N 1
ATOM 566 C CA . LYS A 1 73 ? 0.855 1.978 10.504 1.00 96.69 73 LYS A CA 1
ATOM 567 C C . LYS A 1 73 ? -0.220 1.082 9.915 1.00 96.69 73 LYS A C 1
ATOM 569 O O . LYS A 1 73 ? -1.067 0.566 10.647 1.00 96.69 73 LYS A O 1
ATOM 574 N N . ILE A 1 74 ? -0.153 0.859 8.607 1.00 98.31 74 ILE A N 1
ATOM 575 C CA . ILE A 1 74 ? -1.063 -0.059 7.932 1.00 98.31 74 ILE A CA 1
ATOM 576 C C . ILE A 1 74 ? -0.409 -1.430 7.895 1.00 98.31 74 ILE A C 1
ATOM 578 O O . ILE A 1 74 ? 0.643 -1.585 7.281 1.00 98.31 74 ILE A O 1
ATOM 582 N N . GLN A 1 75 ? -0.998 -2.403 8.581 1.00 98.06 75 GLN A N 1
ATOM 583 C CA . GLN A 1 75 ? -0.394 -3.723 8.762 1.00 98.06 75 GLN A CA 1
ATOM 584 C C . GLN A 1 75 ? -0.787 -4.691 7.644 1.00 98.06 75 GLN A C 1
ATOM 586 O O . GLN A 1 75 ? 0.061 -5.423 7.152 1.00 98.06 75 GLN A O 1
ATOM 591 N N . CYS A 1 76 ? -2.044 -4.645 7.204 1.00 98.12 76 CYS A N 1
ATOM 592 C CA . CYS A 1 76 ? -2.561 -5.481 6.124 1.00 98.12 76 CYS A CA 1
ATOM 593 C C . CYS A 1 76 ? -3.569 -4.730 5.252 1.00 98.12 76 CYS A C 1
ATOM 595 O O . CYS A 1 76 ? -4.117 -3.694 5.654 1.00 98.12 76 CYS A O 1
ATOM 597 N N . ILE A 1 77 ? -3.809 -5.243 4.045 1.00 98.19 77 ILE A N 1
ATOM 598 C CA . ILE A 1 77 ? -4.717 -4.637 3.072 1.00 98.19 77 ILE A CA 1
ATOM 599 C C . ILE A 1 77 ? -5.478 -5.693 2.272 1.00 98.19 77 ILE A C 1
ATOM 601 O O . ILE A 1 77 ? -4.978 -6.761 1.939 1.00 98.19 77 ILE A O 1
ATOM 605 N N . SER A 1 78 ? -6.727 -5.397 1.930 1.00 97.19 78 SER A N 1
ATOM 606 C CA . SER A 1 78 ? -7.546 -6.257 1.076 1.00 97.19 78 SER A CA 1
ATOM 607 C C . SER A 1 78 ? -8.584 -5.456 0.305 1.00 97.19 78 SER A C 1
ATOM 609 O O . SER A 1 78 ? -9.010 -4.382 0.730 1.00 97.19 78 SER A O 1
ATOM 611 N N . VAL A 1 79 ? -9.020 -5.980 -0.842 1.00 96.31 79 VAL A N 1
ATOM 612 C CA . VAL A 1 79 ? -10.040 -5.332 -1.679 1.00 96.31 79 VAL A CA 1
ATOM 613 C C . VAL A 1 79 ? -11.221 -6.264 -1.907 1.00 96.31 79 VAL A C 1
ATOM 615 O O . VAL A 1 79 ? -11.070 -7.356 -2.453 1.00 96.31 79 VAL A O 1
ATOM 618 N N . ILE A 1 80 ? -12.417 -5.808 -1.525 1.00 94.06 80 ILE A N 1
ATOM 619 C CA . ILE A 1 80 ? -13.673 -6.563 -1.632 1.00 94.06 80 ILE A CA 1
ATOM 620 C C . ILE A 1 80 ? -14.775 -5.633 -2.127 1.00 94.06 80 ILE A C 1
ATOM 622 O O . ILE A 1 80 ? -14.944 -4.539 -1.595 1.00 94.06 80 ILE A O 1
ATOM 626 N N . ASN A 1 81 ? -15.554 -6.064 -3.125 1.00 91.62 81 ASN A N 1
ATOM 627 C CA . ASN A 1 81 ? -16.735 -5.336 -3.611 1.00 91.62 81 ASN A CA 1
ATOM 628 C C . ASN A 1 81 ? -16.481 -3.832 -3.869 1.00 91.62 81 ASN A C 1
ATOM 630 O O . ASN A 1 81 ? -17.266 -2.978 -3.459 1.00 91.62 81 ASN A O 1
ATOM 634 N N . ASN A 1 82 ? -15.372 -3.502 -4.547 1.00 91.56 82 ASN A N 1
ATOM 635 C CA . ASN A 1 82 ? -14.919 -2.131 -4.841 1.00 91.56 82 ASN A CA 1
ATOM 636 C C . ASN A 1 82 ? -14.616 -1.254 -3.612 1.00 91.56 82 ASN A C 1
ATOM 638 O O . ASN A 1 82 ? -14.607 -0.021 -3.714 1.00 91.56 82 ASN A O 1
ATOM 642 N N 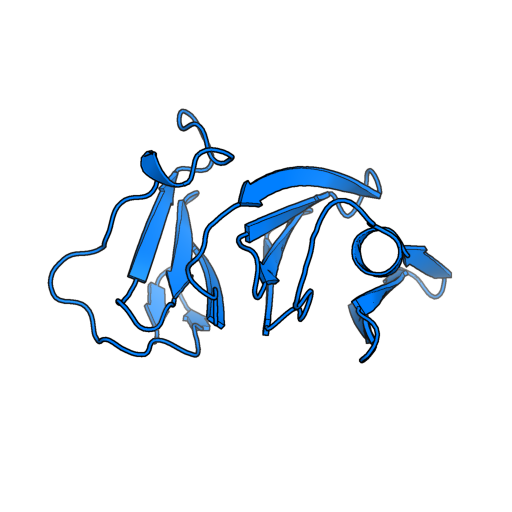. LYS A 1 83 ? -14.349 -1.870 -2.463 1.00 96.00 83 LYS A N 1
ATOM 643 C CA . LYS A 1 83 ? -13.845 -1.202 -1.269 1.00 96.00 83 LYS A CA 1
ATOM 644 C C . LYS A 1 83 ? -12.471 -1.726 -0.899 1.00 96.00 83 LYS A C 1
ATOM 646 O O . LYS A 1 83 ? -12.228 -2.929 -0.977 1.00 96.00 83 LYS A O 1
ATOM 651 N N . VAL A 1 84 ? -11.606 -0.815 -0.477 1.00 97.50 84 VAL A N 1
ATOM 652 C CA . VAL A 1 84 ? -10.342 -1.155 0.173 1.00 97.50 84 VAL A CA 1
ATOM 653 C C . VAL A 1 84 ? -10.606 -1.262 1.666 1.00 97.50 84 VAL A C 1
ATOM 655 O O . VAL A 1 84 ? -11.295 -0.409 2.224 1.00 97.50 84 VAL A O 1
ATOM 658 N N . TYR A 1 85 ? -10.064 -2.303 2.278 1.00 97.06 85 TYR A N 1
ATOM 659 C CA . TYR A 1 85 ? -10.034 -2.546 3.711 1.00 97.06 85 TYR A CA 1
ATOM 660 C C . TYR A 1 85 ? -8.578 -2.564 4.153 1.00 97.06 85 TYR A C 1
ATOM 662 O O . TYR A 1 85 ? -7.738 -3.143 3.464 1.00 97.06 85 TYR A O 1
ATOM 670 N N . ILE A 1 86 ? -8.289 -1.917 5.273 1.00 97.94 86 ILE A N 1
ATOM 671 C CA . ILE A 1 86 ? -6.953 -1.858 5.862 1.00 97.94 86 ILE A CA 1
ATOM 672 C C . ILE A 1 86 ? -7.028 -2.205 7.342 1.00 97.94 86 ILE A C 1
ATOM 674 O O . ILE A 1 86 ? -7.939 -1.742 8.029 1.00 97.94 86 ILE A O 1
ATOM 678 N N . GLY A 1 87 ? -6.085 -3.014 7.815 1.00 97.50 87 GLY A N 1
ATOM 679 C CA . GLY A 1 87 ? -5.920 -3.326 9.233 1.00 97.50 87 GLY A CA 1
ATOM 680 C C . GLY A 1 87 ? -4.834 -2.466 9.867 1.00 97.50 87 GLY A C 1
ATOM 681 O O . GLY A 1 87 ? -3.769 -2.252 9.277 1.00 97.50 87 GLY A O 1
ATOM 682 N N . THR A 1 88 ? -5.114 -1.952 11.060 1.00 96.88 88 THR A N 1
ATOM 683 C CA . THR A 1 88 ? -4.169 -1.210 11.902 1.00 96.88 88 THR A CA 1
ATOM 684 C C . THR A 1 88 ? -4.255 -1.704 13.349 1.00 96.88 88 THR A C 1
ATOM 686 O O . THR A 1 88 ? -5.111 -2.522 13.698 1.00 96.88 88 THR A O 1
ATOM 689 N N . GLU A 1 89 ? -3.405 -1.168 14.229 1.00 95.38 89 GLU A N 1
ATOM 690 C CA . GLU A 1 89 ? -3.504 -1.398 15.682 1.00 95.38 89 GLU A CA 1
ATOM 691 C C . GLU A 1 89 ? -4.862 -0.947 16.248 1.00 95.38 89 GLU A C 1
ATOM 693 O O . GLU A 1 89 ? -5.415 -1.563 17.159 1.00 95.38 89 GLU A O 1
ATOM 698 N N . GLN A 1 90 ? -5.451 0.109 15.677 1.00 94.00 90 GLN A N 1
ATOM 699 C CA . GLN A 1 90 ? -6.730 0.660 16.136 1.00 94.00 90 GLN A CA 1
ATOM 700 C C . GLN A 1 90 ? -7.955 -0.095 15.598 1.00 94.00 90 GLN A C 1
ATOM 702 O O . GLN A 1 90 ? -9.067 0.163 16.062 1.00 94.00 90 GLN A O 1
ATOM 707 N N . GLY A 1 91 ? -7.760 -1.026 14.662 1.00 95.00 91 GLY A N 1
ATOM 708 C CA . GLY A 1 91 ? -8.812 -1.825 14.039 1.00 95.00 91 GLY A CA 1
ATOM 709 C C . GLY A 1 91 ? -8.843 -1.662 12.522 1.00 95.00 91 GLY A C 1
ATOM 710 O O . GLY A 1 91 ? -7.833 -1.353 11.890 1.00 95.00 91 GLY A O 1
ATOM 711 N N . ILE A 1 92 ? -10.010 -1.894 11.924 1.00 96.00 92 ILE A N 1
ATOM 712 C CA . ILE A 1 92 ? -10.173 -1.906 10.468 1.00 96.00 92 ILE A CA 1
ATOM 713 C C . ILE A 1 92 ? -10.757 -0.581 9.982 1.00 96.00 92 ILE A C 1
ATOM 715 O O . ILE A 1 92 ? -11.736 -0.067 10.527 1.00 96.00 92 ILE A O 1
ATOM 719 N N . TYR A 1 93 ? -10.202 -0.064 8.887 1.00 96.75 93 TYR A N 1
ATOM 720 C CA . TYR A 1 93 ? -10.785 1.040 8.128 1.00 96.75 93 TYR A CA 1
ATOM 721 C C . TYR A 1 93 ? -11.155 0.583 6.723 1.00 96.75 93 TYR A C 1
ATOM 723 O O . TYR A 1 93 ? -10.530 -0.311 6.155 1.00 96.75 93 TYR A O 1
ATOM 731 N N . ASN A 1 94 ? -12.165 1.221 6.133 1.00 96.88 94 ASN A N 1
ATOM 732 C CA . ASN A 1 94 ? -12.572 0.964 4.760 1.00 96.88 94 ASN A CA 1
ATOM 733 C C . ASN A 1 94 ? -12.914 2.237 3.986 1.00 96.88 94 ASN A C 1
ATOM 735 O O . ASN A 1 94 ? -13.349 3.242 4.553 1.00 96.88 94 ASN A O 1
ATOM 739 N N . ILE A 1 95 ? -12.768 2.167 2.666 1.00 98.06 95 ILE A N 1
ATOM 740 C CA . ILE A 1 95 ? -13.165 3.230 1.741 1.00 98.06 95 ILE A CA 1
ATOM 741 C C . ILE A 1 95 ? -13.643 2.642 0.414 1.00 98.06 95 ILE A C 1
ATOM 743 O O . ILE A 1 95 ? -13.139 1.617 -0.041 1.00 98.06 95 ILE A O 1
ATOM 747 N N . ALA A 1 96 ? -14.617 3.289 -0.229 1.00 97.38 96 ALA A N 1
ATOM 748 C CA . ALA A 1 96 ? -15.013 2.932 -1.588 1.00 97.38 96 ALA A CA 1
ATOM 749 C C . ALA A 1 96 ? -14.018 3.510 -2.600 1.00 97.38 96 ALA A C 1
ATOM 751 O O . ALA A 1 96 ? -13.739 4.704 -2.582 1.00 97.38 96 ALA A O 1
ATOM 752 N N . ILE A 1 97 ? -13.534 2.676 -3.523 1.00 94.38 97 ILE A N 1
ATOM 753 C CA . ILE A 1 97 ? -12.558 3.083 -4.550 1.00 94.38 97 ILE A CA 1
ATOM 754 C C . ILE A 1 97 ? -13.152 4.152 -5.479 1.00 94.38 97 ILE A C 1
ATOM 756 O O . ILE A 1 97 ? -12.454 5.048 -5.944 1.00 94.38 97 ILE A O 1
ATOM 760 N N . LYS A 1 98 ? -14.460 4.071 -5.752 1.00 93.50 98 LYS A N 1
ATOM 761 C CA . LYS A 1 98 ? -15.181 5.015 -6.614 1.00 93.50 98 LYS A CA 1
ATOM 762 C C . LYS A 1 98 ? -16.026 5.971 -5.784 1.00 93.50 98 LYS A C 1
ATOM 764 O O . LYS A 1 98 ? -16.694 5.558 -4.840 1.00 93.50 98 LYS A O 1
ATOM 769 N N . GLY A 1 99 ? -16.033 7.242 -6.183 1.00 93.75 99 GLY A N 1
ATOM 770 C CA . GLY A 1 99 ? -16.864 8.277 -5.562 1.00 93.75 99 GLY A CA 1
ATOM 771 C C . GLY A 1 99 ? -16.393 8.741 -4.179 1.00 93.75 99 GLY A C 1
ATOM 772 O O . GLY A 1 99 ? -17.110 9.503 -3.541 1.00 93.75 99 GLY A O 1
ATOM 773 N N . SER A 1 100 ? -15.209 8.312 -3.729 1.00 96.19 100 SER A N 1
ATOM 774 C CA . SER A 1 100 ? -14.567 8.786 -2.496 1.00 96.19 100 SER A CA 1
ATOM 775 C C . SER A 1 100 ? -13.205 9.397 -2.811 1.00 96.19 100 SER A C 1
ATOM 777 O O . SER A 1 100 ? -12.589 9.064 -3.824 1.00 96.19 100 SER A O 1
ATOM 779 N N . ASN A 1 101 ? -12.715 10.268 -1.931 1.00 96.56 101 ASN A N 1
ATOM 780 C CA . ASN A 1 101 ? -11.354 10.784 -2.014 1.00 96.56 101 ASN A CA 1
ATOM 781 C C . ASN A 1 101 ? -10.394 9.820 -1.303 1.00 96.56 101 ASN A C 1
ATOM 783 O O . ASN A 1 101 ? -10.161 9.956 -0.106 1.00 96.56 101 ASN A O 1
ATOM 787 N N . VAL A 1 102 ? -9.880 8.820 -2.027 1.00 97.00 102 VAL A N 1
ATOM 788 C CA . VAL A 1 102 ? -9.038 7.767 -1.431 1.00 97.00 102 VAL A CA 1
ATOM 789 C C . VAL A 1 102 ? -7.775 8.344 -0.791 1.00 97.00 102 VAL A C 1
ATOM 791 O O . VAL A 1 102 ? -7.427 7.927 0.306 1.00 97.00 102 VAL A O 1
ATOM 794 N N . SER A 1 103 ? -7.164 9.360 -1.408 1.00 97.38 103 SER A N 1
ATOM 795 C CA . SER A 1 103 ? -5.925 9.999 -0.943 1.00 97.38 103 SER A CA 1
ATOM 796 C C . SER A 1 103 ? -6.048 10.754 0.388 1.00 97.38 103 SER A C 1
ATOM 798 O O . SER A 1 103 ? -5.030 11.121 0.973 1.00 97.38 103 SER A O 1
ATOM 800 N N . ASP A 1 104 ? -7.266 11.015 0.868 1.00 97.31 104 ASP A N 1
ATOM 801 C CA . ASP A 1 104 ? -7.515 11.689 2.141 1.00 97.31 104 ASP A CA 1
ATOM 802 C C . ASP A 1 104 ? -7.928 10.679 3.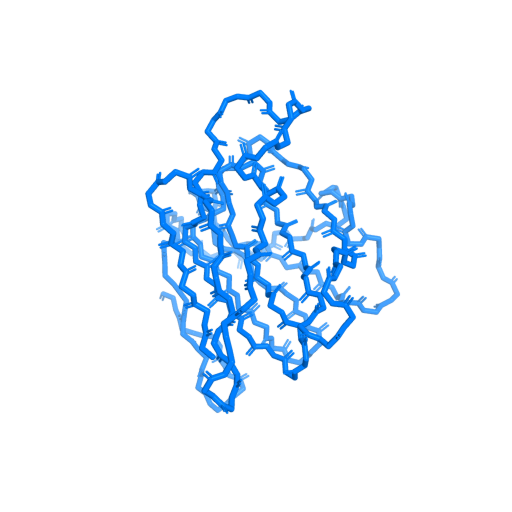216 1.00 97.31 104 ASP A C 1
ATOM 804 O O . ASP A 1 104 ? -9.044 10.156 3.194 1.00 97.31 104 ASP A O 1
ATOM 808 N N . PHE A 1 105 ? -7.049 10.438 4.195 1.00 96.94 105 PHE A N 1
ATOM 809 C CA . PHE A 1 105 ? -7.305 9.478 5.270 1.00 96.94 105 PHE A CA 1
ATOM 810 C C . PHE A 1 105 ? -8.575 9.804 6.078 1.00 96.94 105 PHE A C 1
ATOM 812 O O . PHE A 1 105 ? -9.258 8.890 6.532 1.00 96.94 105 PHE A O 1
ATOM 819 N N . TYR A 1 106 ? -8.984 11.077 6.181 1.00 96.06 106 TYR A N 1
ATOM 820 C CA . TYR A 1 106 ? -10.237 11.454 6.857 1.00 96.06 106 TYR A CA 1
ATOM 821 C C . TYR A 1 106 ? -11.499 10.936 6.144 1.00 96.06 106 TYR A C 1
ATOM 823 O O . TYR A 1 106 ? -12.579 10.845 6.744 1.00 96.06 106 TYR A O 1
ATOM 831 N N . SER A 1 107 ? -11.386 10.578 4.863 1.00 97.19 107 SER A N 1
ATOM 832 C CA . SER A 1 107 ? -12.474 9.961 4.102 1.00 97.19 107 SER A CA 1
ATOM 833 C C . SER A 1 107 ? -12.671 8.480 4.442 1.00 97.19 107 SER A C 1
ATOM 835 O O . SER A 1 107 ? -13.764 7.952 4.213 1.00 97.19 107 SER A O 1
ATOM 837 N N . TRP A 1 108 ? -11.667 7.817 5.023 1.00 97.50 108 TRP A N 1
ATOM 838 C CA . TRP A 1 108 ? -11.735 6.412 5.416 1.00 97.50 108 TRP A CA 1
ATOM 839 C C . TRP A 1 108 ? -12.623 6.245 6.647 1.00 97.50 108 TRP A C 1
ATOM 841 O O . TRP A 1 108 ? -12.660 7.094 7.540 1.00 97.50 108 TRP A O 1
ATOM 851 N N . LYS A 1 109 ? -13.397 5.160 6.680 1.00 96.56 109 LYS A N 1
ATOM 852 C CA . LYS A 1 109 ? -14.373 4.901 7.740 1.00 96.56 109 LYS A CA 1
ATOM 853 C C . LYS A 1 109 ? -13.919 3.735 8.604 1.00 96.56 109 LYS A C 1
ATOM 855 O O . LYS A 1 109 ? -13.628 2.685 8.030 1.00 96.56 109 LYS A O 1
ATOM 860 N N . PRO A 1 110 ? -13.877 3.890 9.939 1.00 95.19 110 PRO A N 1
ATOM 861 C CA . PRO A 1 110 ? -13.681 2.744 10.809 1.00 95.19 110 PRO A CA 1
ATOM 862 C C . PRO A 1 110 ? -14.846 1.772 10.609 1.00 95.19 110 PRO A C 1
ATOM 864 O O . PRO A 1 110 ? -15.965 2.185 10.283 1.00 95.19 110 PRO A O 1
ATOM 867 N N . LEU A 1 111 ? -14.573 0.485 10.759 1.00 91.62 111 LEU A N 1
ATOM 868 C CA . LEU A 1 111 ? -15.598 -0.542 10.801 1.00 91.62 111 LEU A CA 1
ATOM 869 C C . LEU A 1 111 ? -15.922 -0.835 12.282 1.00 91.62 111 LEU A C 1
ATOM 871 O O . LEU A 1 111 ? -15.038 -0.953 13.130 1.00 91.62 111 LEU A O 1
ATOM 875 N N . ASP A 1 112 ? -17.213 -0.787 12.623 1.00 84.62 112 ASP A N 1
ATOM 876 C CA . ASP A 1 112 ? -17.672 -0.818 14.015 1.00 84.62 112 ASP A CA 1
ATOM 877 C C . ASP A 1 112 ? -17.536 -2.221 14.629 1.00 84.62 112 ASP A C 1
ATOM 879 O O . ASP A 1 112 ? -17.936 -3.209 14.019 1.00 84.62 112 ASP A O 1
ATOM 883 N N . ASN A 1 113 ? -17.106 -2.288 15.896 1.00 79.88 113 ASN A N 1
ATOM 884 C CA . ASN A 1 113 ? -16.955 -3.522 16.691 1.00 79.88 113 ASN A CA 1
ATOM 885 C C . ASN A 1 113 ? -15.944 -4.548 16.147 1.00 79.88 113 ASN A C 1
ATOM 887 O O . ASN A 1 113 ? -16.066 -5.738 16.442 1.00 79.88 113 ASN A O 1
ATOM 891 N N . ASP A 1 114 ? -14.936 -4.096 15.410 1.00 81.25 114 ASP A N 1
ATOM 892 C CA . ASP A 1 114 ? -13.871 -4.969 14.926 1.00 81.25 114 ASP A CA 1
ATOM 893 C C . ASP A 1 114 ? -12.781 -5.247 15.969 1.00 81.25 114 ASP A C 1
ATOM 895 O O . ASP A 1 114 ? -12.606 -4.475 16.923 1.00 81.25 114 ASP A O 1
ATOM 899 N N . PRO A 1 115 ? -12.031 -6.356 15.804 1.00 83.56 115 PRO A N 1
ATOM 900 C CA . PRO A 1 115 ? -10.837 -6.599 16.592 1.00 83.56 115 PRO A CA 1
ATOM 901 C C . PRO A 1 115 ? -9.829 -5.464 16.402 1.00 83.56 115 PRO A C 1
ATOM 903 O O . PRO A 1 115 ? -9.725 -4.851 15.341 1.00 83.56 115 PRO A O 1
ATOM 906 N N . LYS A 1 116 ? -9.086 -5.193 17.471 1.00 89.94 116 LYS A N 1
ATOM 907 C CA . LYS A 1 116 ? -7.880 -4.368 17.423 1.00 89.94 116 LYS A CA 1
ATOM 908 C C . LYS A 1 116 ? -6.708 -5.210 16.935 1.00 89.94 116 LYS A C 1
ATOM 910 O O . LYS A 1 116 ? -6.818 -6.434 16.908 1.00 89.94 116 LYS A O 1
ATOM 915 N N . ASP A 1 117 ? -5.602 -4.550 16.610 1.00 92.25 117 ASP A N 1
ATOM 916 C CA . ASP A 1 117 ? -4.351 -5.221 16.241 1.00 92.25 117 ASP A CA 1
ATOM 917 C C . ASP A 1 117 ? -4.517 -6.166 15.038 1.00 92.25 117 ASP A C 1
ATOM 919 O O . ASP A 1 117 ? -4.118 -7.330 15.069 1.00 92.25 117 ASP A O 1
ATOM 923 N N . VAL A 1 118 ? -5.143 -5.664 13.968 1.00 94.31 118 VAL A N 1
ATOM 924 C CA . VAL A 1 118 ? -5.421 -6.462 12.767 1.00 94.31 118 VAL A CA 1
ATOM 925 C C . VAL A 1 118 ? -4.211 -6.460 11.843 1.00 94.31 118 VAL A C 1
ATOM 927 O O . VAL A 1 118 ? -4.001 -5.517 11.075 1.00 94.31 118 VAL A O 1
ATOM 930 N N . SER A 1 119 ? -3.430 -7.538 11.911 1.00 94.94 119 SER A N 1
ATOM 931 C CA . SER A 1 119 ? -2.155 -7.664 11.201 1.00 94.94 119 SER A CA 1
ATOM 932 C C . SER A 1 119 ? -2.217 -8.443 9.894 1.00 94.94 119 SER A C 1
ATOM 934 O O . SER A 1 119 ? -1.277 -8.369 9.110 1.00 94.94 119 SER A O 1
ATOM 936 N N . GLU A 1 120 ? -3.291 -9.191 9.647 1.00 93.69 120 GLU A N 1
ATOM 937 C CA . GLU A 1 120 ? -3.445 -10.025 8.455 1.00 93.69 120 GLU A CA 1
ATOM 938 C C . GLU A 1 120 ? -4.885 -9.967 7.940 1.00 93.69 120 GLU A C 1
ATOM 940 O O . GLU A 1 120 ? -5.836 -9.875 8.714 1.00 93.69 120 GLU A O 1
ATOM 945 N N . MET A 1 121 ? -5.046 -10.036 6.618 1.00 93.69 121 MET A N 1
ATOM 946 C CA . MET A 1 121 ? -6.346 -10.181 5.971 1.00 93.69 121 MET A CA 1
ATOM 947 C C . MET A 1 121 ? -6.257 -11.182 4.825 1.00 93.69 121 MET A C 1
ATOM 949 O O . MET A 1 121 ? -5.342 -11.144 4.006 1.00 93.69 121 MET A O 1
ATOM 953 N N . ALA A 1 122 ? -7.256 -12.051 4.729 1.00 90.50 122 ALA A N 1
ATOM 954 C CA . ALA A 1 122 ? -7.440 -12.958 3.609 1.00 90.50 122 ALA A CA 1
ATOM 955 C C . ALA A 1 122 ? -8.832 -12.777 3.004 1.00 90.50 122 ALA A C 1
ATOM 957 O O . ALA A 1 122 ? -9.825 -12.635 3.717 1.00 90.50 122 ALA A O 1
ATOM 958 N N . VAL A 1 123 ? -8.923 -12.829 1.674 1.00 88.94 123 VAL A N 1
ATOM 959 C CA . VAL A 1 123 ? -10.201 -12.751 0.957 1.00 88.94 123 VAL A CA 1
ATOM 960 C C . VAL A 1 123 ? -10.554 -14.112 0.375 1.00 88.94 123 VAL A C 1
ATOM 962 O O . VAL A 1 123 ? -9.808 -14.665 -0.431 1.00 88.94 123 VAL A O 1
ATOM 965 N N . PHE A 1 124 ? -11.724 -14.636 0.738 1.00 88.50 124 PHE A N 1
ATOM 966 C CA . PHE A 1 124 ? -12.268 -15.866 0.167 1.00 88.50 124 PHE A CA 1
ATOM 967 C C . PHE A 1 124 ? -13.780 -15.743 -0.035 1.00 88.50 124 PHE A C 1
ATOM 969 O O . PHE A 1 124 ? -14.496 -15.306 0.862 1.00 88.50 124 PHE A O 1
ATOM 976 N N . ALA A 1 125 ? -14.266 -16.124 -1.222 1.00 88.62 125 ALA A N 1
ATOM 977 C CA . ALA A 1 125 ? -15.685 -16.047 -1.593 1.00 88.62 125 ALA A CA 1
ATOM 978 C C . ALA A 1 125 ? -16.329 -14.675 -1.280 1.00 88.62 125 ALA A C 1
ATOM 980 O O . ALA A 1 125 ? -17.390 -14.603 -0.657 1.00 88.62 125 ALA A O 1
ATOM 981 N N . ASP A 1 126 ? -15.646 -13.595 -1.681 1.00 84.88 126 ASP A N 1
ATOM 982 C CA . ASP A 1 126 ? -16.047 -12.194 -1.475 1.00 84.88 126 ASP A CA 1
ATOM 983 C C . ASP A 1 126 ? -16.255 -11.789 -0.003 1.00 84.88 126 ASP A C 1
ATOM 985 O O . ASP A 1 126 ? -17.023 -10.875 0.309 1.00 84.88 126 ASP A O 1
ATOM 989 N N . LYS A 1 127 ? -15.546 -12.456 0.916 1.00 85.06 127 LYS A N 1
ATOM 990 C CA . LYS A 1 127 ? -15.510 -12.138 2.348 1.00 85.06 127 LYS A CA 1
ATOM 991 C C . LYS A 1 127 ? -14.076 -11.955 2.831 1.00 85.06 127 LYS A C 1
ATOM 993 O O . LYS A 1 127 ? -13.194 -12.696 2.403 1.00 85.06 127 LYS A O 1
ATOM 998 N N . ALA A 1 128 ? -13.876 -10.982 3.721 1.00 84.81 128 ALA A N 1
ATOM 999 C CA . ALA A 1 128 ? -12.627 -10.793 4.453 1.00 84.81 128 ALA A CA 1
ATOM 1000 C C . ALA A 1 128 ? -12.610 -11.704 5.680 1.00 84.81 128 ALA A C 1
ATOM 1002 O O . ALA A 1 128 ? -13.628 -11.853 6.359 1.00 84.81 128 ALA A O 1
ATOM 1003 N N . TYR A 1 129 ? -11.439 -12.251 5.962 1.00 86.19 129 TYR A N 1
ATOM 1004 C CA . TYR A 1 129 ? -11.083 -12.972 7.173 1.00 86.19 129 TYR A CA 1
ATOM 1005 C C . TYR A 1 129 ? -9.858 -12.274 7.758 1.00 86.19 129 TYR A C 1
ATOM 1007 O O . TYR A 1 129 ? -8.939 -11.962 7.003 1.00 86.19 129 TYR A O 1
ATOM 1015 N N . PHE A 1 130 ? -9.880 -12.010 9.057 1.00 84.75 130 PHE A N 1
ATOM 1016 C CA . PHE A 1 130 ? -8.861 -11.288 9.813 1.00 84.75 130 PHE A CA 1
ATOM 1017 C C . PHE A 1 130 ? -8.764 -11.869 11.224 1.00 84.75 130 PHE A C 1
ATOM 1019 O O . PHE A 1 130 ? -9.762 -12.497 11.661 1.00 84.75 130 PHE A O 1
#

Sequence (130 aa):
MIIVYSDNNIDILNGGHVTNIPFIQTNTSVLGSKTINDIFIKDHIAYMATDFGVLGFDLDALEFTFTTFTTEKIQCISVINNKVYIGTEQGIYNIAIKGSNVSDFYSWKPLDNDPKDVSEMAVFADKAYF

pLDDT: mean 94.54, std 3.91, range [79.88, 98.44]

Foldseek 3Di:
DWDADPLRWIWDQDPNDIDTDCCLSPPPVDPDFFDFQEWDDDDQWIWTFGCQFIWIAGNVVRGTPEAAGDNWGFQYWDDFPQKIWTATQAGIWIDHVPPFDPNYPVRIHHDPPGDGPDRYWDDDPRDIDD

Secondary structure (DSSP, 8-state):
-EEE-TTS-EEEEETTEEEEE-HHHH-TTS-S---EEEEEEETTEEEEEETTEEEEEETTTTEEEEEEE-SS---EEEEETTEEEEEETTEEEEEESSSS-TT-GGG-EEPTTPPSS----EEETTEEE-